Protein AF-A6VHN3-F1 (afdb_monomer_lite)

Secondary structure (DSSP, 8-state):
--HHHHHHHHHHHSSS---TTHHHHHHHHHHTT--HHHHHHHHHHHHHHHHTTGGGS-HHHHHHHHHHHS-HHHHHHHHHHHHHHHHHHHHHT-

pLDDT: mean 79.21, std 16.33, range [40.34, 97.06]

Sequence (94 aa):
MKKMDLLVHKMTKTGSVSLIYQNEFIEWLKSLKFSYLTIEYLVKNVRILARKRLLNLSKPEFENEMWSRYKRAMRATYSNAYRHYWKFRSELSV

Structure (mmCIF, N/CA/C/O backbone):
data_AF-A6VHN3-F1
#
_entry.id   AF-A6VHN3-F1
#
loop_
_atom_site.group_PDB
_atom_site.id
_atom_site.type_symbol
_atom_site.label_atom_id
_atom_site.label_alt_id
_atom_site.label_comp_id
_atom_site.label_asym_id
_atom_site.label_entity_id
_atom_site.label_seq_id
_atom_site.pdbx_PDB_ins_code
_atom_site.Cartn_x
_atom_site.Cartn_y
_atom_site.Cartn_z
_atom_site.occupancy
_atom_site.B_iso_or_equiv
_atom_site.auth_seq_id
_atom_site.auth_comp_id
_atom_site.auth_asym_id
_atom_site.auth_atom_id
_atom_site.pdbx_PDB_model_num
ATOM 1 N N . MET A 1 1 ? -6.387 -25.244 21.623 1.00 53.47 1 MET A N 1
ATOM 2 C CA . MET A 1 1 ? -6.102 -23.956 20.947 1.00 53.47 1 MET A CA 1
ATOM 3 C C . MET A 1 1 ? -6.850 -23.915 19.632 1.00 53.47 1 MET A C 1
ATOM 5 O O . MET A 1 1 ? -6.704 -24.846 18.846 1.00 53.47 1 MET A O 1
ATOM 9 N N . LYS A 1 2 ? -7.661 -22.878 19.394 1.00 61.72 2 LYS A N 1
ATOM 10 C CA . LYS A 1 2 ? -8.293 -22.670 18.084 1.00 61.72 2 LYS A CA 1
ATOM 11 C C . LYS A 1 2 ? -7.199 -22.315 17.065 1.00 61.72 2 LYS A C 1
ATOM 13 O O . LYS A 1 2 ? -6.150 -21.793 17.437 1.00 61.72 2 LYS A O 1
ATOM 18 N N . LYS A 1 3 ? -7.430 -22.572 15.772 1.00 49.56 3 LYS A N 1
ATOM 19 C CA . LYS A 1 3 ? -6.506 -22.207 14.670 1.00 49.56 3 LYS A CA 1
ATOM 20 C C . LYS A 1 3 ? -6.031 -20.743 14.760 1.00 49.56 3 LYS A C 1
ATOM 22 O O . LYS A 1 3 ? -4.872 -20.461 14.476 1.00 49.56 3 LYS A O 1
ATOM 27 N N . MET A 1 4 ? -6.917 -19.855 15.220 1.00 47.28 4 MET A N 1
ATOM 28 C CA . MET A 1 4 ? -6.661 -18.432 15.474 1.00 47.28 4 MET A CA 1
ATOM 29 C C . MET A 1 4 ? -5.573 -18.212 16.539 1.00 47.28 4 MET A C 1
ATOM 31 O O . MET A 1 4 ? -4.635 -17.453 16.319 1.00 47.28 4 MET A O 1
ATOM 35 N N . ASP A 1 5 ? -5.633 -18.948 17.650 1.00 48.19 5 ASP A N 1
ATOM 36 C CA . ASP A 1 5 ? -4.693 -18.816 18.770 1.00 48.19 5 ASP A CA 1
ATOM 37 C C . ASP A 1 5 ? -3.289 -19.294 18.385 1.00 48.19 5 ASP A C 1
ATOM 39 O O . ASP A 1 5 ? -2.288 -18.746 18.836 1.00 48.19 5 ASP A O 1
ATOM 43 N N . LEU A 1 6 ? -3.197 -20.302 17.510 1.00 54.06 6 LEU A N 1
ATOM 44 C CA . LEU A 1 6 ? -1.923 -20.818 16.999 1.00 54.06 6 LEU A CA 1
ATOM 45 C C . LEU A 1 6 ? -1.245 -19.821 16.043 1.00 54.06 6 LEU A C 1
ATOM 47 O O . LEU A 1 6 ? -0.017 -19.727 16.009 1.00 54.06 6 LEU A O 1
ATOM 51 N N . LEU A 1 7 ? -2.045 -19.059 15.292 1.00 53.69 7 LEU A N 1
ATOM 52 C CA . LEU A 1 7 ? -1.591 -18.006 14.383 1.00 53.69 7 LEU A CA 1
ATOM 53 C C . LEU A 1 7 ? -1.092 -16.786 15.177 1.00 53.69 7 LEU A C 1
ATOM 55 O O . LEU A 1 7 ? 0.010 -16.298 14.929 1.00 53.69 7 LEU A O 1
ATOM 59 N N . VAL A 1 8 ? -1.835 -16.394 16.216 1.00 52.84 8 VAL A N 1
ATOM 60 C CA . VAL A 1 8 ? -1.455 -15.347 17.183 1.00 52.84 8 VAL A CA 1
ATOM 61 C C . VAL A 1 8 ? -0.198 -15.738 17.977 1.00 52.84 8 VAL A C 1
ATOM 63 O O . VAL A 1 8 ? 0.696 -14.914 18.179 1.00 52.84 8 VAL A O 1
ATOM 66 N N . HIS A 1 9 ? -0.063 -17.009 18.368 1.00 50.06 9 HIS A N 1
ATOM 67 C CA . HIS A 1 9 ? 1.113 -17.513 19.088 1.00 50.06 9 HIS A CA 1
ATOM 68 C C . HIS A 1 9 ? 2.372 -17.593 18.204 1.00 50.06 9 HIS A C 1
ATOM 70 O O . HIS A 1 9 ? 3.479 -17.313 18.663 1.00 50.06 9 HIS A O 1
ATOM 76 N N . LYS A 1 10 ? 2.233 -17.927 16.912 1.00 46.72 10 LYS A N 1
ATOM 77 C CA . LYS A 1 10 ? 3.356 -17.873 15.958 1.00 46.72 10 LYS A CA 1
ATOM 78 C C . LYS A 1 10 ? 3.784 -16.432 15.659 1.00 46.72 10 LYS A C 1
ATOM 80 O O . LYS A 1 10 ? 4.980 -16.160 15.645 1.00 46.72 10 LYS A O 1
ATOM 85 N N . MET A 1 11 ? 2.839 -15.499 15.512 1.00 51.31 11 MET A N 1
ATOM 86 C CA . MET A 1 11 ? 3.131 -14.070 15.302 1.00 51.31 11 MET A CA 1
ATOM 87 C C . MET A 1 11 ? 3.856 -13.408 16.480 1.00 51.31 11 MET A C 1
ATOM 89 O O . MET A 1 11 ? 4.620 -12.469 16.277 1.00 51.31 11 MET A O 1
ATOM 93 N N . THR A 1 12 ? 3.635 -13.892 17.703 1.00 48.47 12 THR A N 1
ATOM 94 C CA . THR A 1 12 ? 4.251 -13.336 18.919 1.00 48.47 12 THR A CA 1
ATOM 95 C C . THR A 1 12 ? 5.643 -13.902 19.218 1.00 48.47 12 THR A C 1
ATOM 97 O O . THR A 1 12 ? 6.437 -13.211 19.850 1.00 48.47 12 THR A O 1
ATOM 100 N N . LYS A 1 13 ? 5.986 -15.111 18.740 1.00 40.69 13 LYS A N 1
ATOM 101 C CA . LYS A 1 13 ? 7.299 -15.748 18.991 1.00 40.69 13 LYS A CA 1
ATOM 102 C C . LYS A 1 13 ? 8.339 -15.584 17.884 1.00 40.69 13 LYS A C 1
ATOM 104 O O . LYS A 1 13 ? 9.529 -15.676 18.171 1.00 40.69 13 LYS A O 1
ATOM 109 N N . THR A 1 14 ? 7.942 -15.335 16.638 1.00 40.34 14 THR A N 1
ATOM 110 C CA . THR A 1 14 ? 8.894 -15.055 15.552 1.00 40.34 14 THR A CA 1
ATOM 111 C C . THR A 1 14 ? 8.822 -13.591 15.165 1.00 40.34 14 THR A C 1
ATOM 113 O O . THR A 1 14 ? 7.766 -13.106 14.766 1.00 40.34 14 THR A O 1
ATOM 116 N N . GLY A 1 15 ? 9.958 -12.894 15.226 1.00 48.91 15 GLY A N 1
ATOM 117 C CA . GLY A 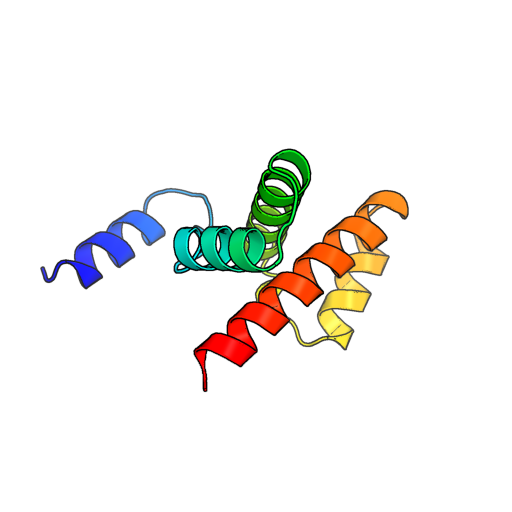1 15 ? 10.100 -11.584 14.607 1.00 48.91 15 GLY A CA 1
ATOM 118 C C . GLY A 1 15 ? 9.569 -11.557 13.168 1.00 48.91 15 GLY A C 1
ATOM 119 O O . GLY A 1 15 ? 9.493 -12.576 12.484 1.00 48.91 15 GLY A O 1
ATOM 120 N N . SER A 1 16 ? 9.273 -10.344 12.695 1.00 45.19 16 SER A N 1
ATOM 121 C CA . SER A 1 16 ? 8.498 -10.002 11.492 1.00 45.19 16 SER A CA 1
ATOM 122 C C . SER A 1 16 ? 7.016 -9.810 11.772 1.00 45.19 16 SER A C 1
ATOM 124 O O . SER A 1 16 ? 6.238 -10.754 11.686 1.00 45.19 16 SER A O 1
ATOM 126 N N . VAL A 1 17 ? 6.621 -8.547 11.959 1.00 46.53 17 VAL A N 1
ATOM 127 C CA . VAL A 1 17 ? 5.237 -8.109 11.755 1.00 46.53 17 VAL A CA 1
ATOM 128 C C . VAL A 1 17 ? 4.771 -8.658 10.406 1.00 46.53 17 VAL A C 1
ATOM 130 O O . VAL A 1 17 ? 5.242 -8.243 9.342 1.00 46.53 17 VAL A O 1
ATOM 133 N N . SER A 1 18 ? 3.951 -9.697 10.471 1.00 54.66 18 SER A N 1
ATOM 134 C CA . SER A 1 18 ? 3.340 -10.355 9.331 1.00 54.66 18 SER A CA 1
ATOM 135 C C . SER A 1 18 ? 1.980 -9.695 9.193 1.00 54.66 18 SER A C 1
ATOM 137 O O . SER A 1 18 ? 1.195 -9.669 10.137 1.00 54.66 18 SER A O 1
ATOM 139 N N . LEU A 1 19 ? 1.745 -9.054 8.050 1.00 67.00 19 LEU A N 1
ATOM 140 C CA . LEU A 1 19 ? 0.446 -8.461 7.768 1.00 67.00 19 LEU A CA 1
ATOM 141 C C . LEU A 1 1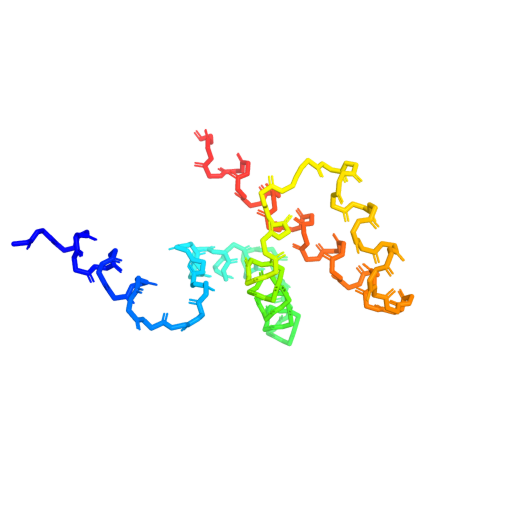9 ? -0.563 -9.607 7.757 1.00 67.00 19 LEU A C 1
ATOM 143 O O . LEU A 1 19 ? -0.441 -10.501 6.923 1.00 67.00 19 LEU A O 1
ATOM 147 N N . ILE A 1 20 ? -1.529 -9.579 8.678 1.00 68.69 20 ILE A N 1
ATOM 148 C CA . ILE A 1 20 ? -2.582 -10.604 8.797 1.00 68.69 20 ILE A CA 1
ATOM 149 C C . ILE A 1 20 ? -3.309 -10.808 7.452 1.00 68.69 20 ILE A C 1
ATOM 151 O O . ILE A 1 20 ? -3.757 -11.910 7.176 1.00 68.69 20 ILE A O 1
ATOM 155 N N . TYR A 1 21 ? -3.321 -9.779 6.594 1.00 76.88 21 TYR A N 1
ATOM 156 C CA . TYR A 1 21 ? -4.009 -9.742 5.299 1.00 76.88 21 TYR A CA 1
ATOM 157 C C . TYR A 1 21 ? -3.067 -9.723 4.083 1.00 76.88 21 TYR A C 1
ATOM 159 O O . TYR A 1 21 ? -3.348 -9.066 3.082 1.00 76.88 21 TYR A O 1
ATOM 167 N N . GLN A 1 22 ? -1.871 -10.316 4.180 1.00 84.62 22 GLN A N 1
ATOM 168 C CA . GLN A 1 22 ? -0.883 -10.211 3.098 1.00 84.62 22 GLN A CA 1
ATOM 169 C C . GLN A 1 22 ? -1.387 -10.817 1.778 1.00 84.62 22 GLN A C 1
ATOM 171 O O . GLN A 1 22 ? -1.149 -10.233 0.723 1.00 84.62 22 GLN A O 1
ATOM 176 N N . ASN A 1 23 ? -2.049 -11.974 1.826 1.00 88.69 23 ASN A N 1
ATOM 177 C CA . ASN A 1 23 ? -2.492 -12.673 0.619 1.00 88.69 23 ASN A CA 1
ATOM 178 C C . ASN A 1 23 ? -3.655 -11.932 -0.043 1.00 88.69 23 ASN A C 1
ATOM 180 O O . ASN A 1 23 ? -3.637 -11.708 -1.245 1.00 88.69 23 ASN A O 1
ATOM 184 N N . GLU A 1 24 ? -4.608 -11.465 0.752 1.00 89.38 24 GLU A N 1
ATOM 185 C CA . GLU A 1 24 ? -5.745 -10.659 0.319 1.00 89.38 24 GLU A CA 1
ATOM 186 C C . GLU A 1 24 ? -5.274 -9.334 -0.284 1.00 89.38 24 GLU A C 1
ATOM 188 O O . GLU A 1 24 ? -5.774 -8.910 -1.322 1.00 89.38 24 GLU A O 1
ATOM 193 N N . PHE A 1 25 ? -4.248 -8.714 0.307 1.00 89.94 25 PHE A N 1
ATOM 194 C CA . PHE A 1 25 ? -3.630 -7.518 -0.256 1.00 89.94 25 PHE A CA 1
ATOM 195 C C . PHE A 1 25 ? -2.931 -7.802 -1.594 1.00 89.94 25 PHE A C 1
ATOM 197 O O . PHE A 1 25 ? -3.016 -6.991 -2.512 1.00 89.94 25 PHE A O 1
ATOM 204 N N . ILE A 1 26 ? -2.265 -8.954 -1.737 1.00 92.75 26 ILE A N 1
ATOM 205 C CA . ILE A 1 26 ? -1.657 -9.379 -3.008 1.00 92.75 26 ILE A CA 1
ATOM 206 C C . ILE A 1 26 ? -2.730 -9.591 -4.080 1.00 92.75 26 ILE A C 1
ATOM 208 O O . ILE A 1 26 ? -2.582 -9.072 -5.184 1.00 92.75 26 ILE A O 1
ATOM 212 N N . GLU A 1 27 ? -3.807 -10.312 -3.768 1.00 93.00 27 GLU A N 1
ATOM 213 C CA . GLU A 1 27 ? -4.901 -10.552 -4.716 1.00 93.00 27 GLU A CA 1
ATOM 214 C C . GLU A 1 27 ? -5.626 -9.254 -5.095 1.00 93.00 27 GLU A C 1
ATOM 216 O O . GLU A 1 27 ? -5.940 -9.041 -6.265 1.00 93.00 27 GLU A O 1
ATOM 221 N N . TRP A 1 28 ? -5.793 -8.328 -4.149 1.00 94.69 28 TRP A N 1
ATOM 222 C CA . TRP A 1 28 ? -6.313 -6.991 -4.433 1.00 94.69 28 TRP A CA 1
ATOM 223 C C . TRP A 1 28 ? -5.403 -6.197 -5.380 1.00 94.69 28 TRP A C 1
ATOM 225 O O . TRP A 1 28 ? -5.866 -5.585 -6.338 1.00 94.69 28 TRP A O 1
ATOM 235 N N . LEU A 1 29 ? -4.082 -6.238 -5.190 1.00 94.56 29 LEU A N 1
ATOM 236 C CA . LEU A 1 29 ? -3.166 -5.587 -6.132 1.00 94.56 29 LEU A CA 1
ATOM 237 C C . LEU A 1 29 ? -3.201 -6.247 -7.524 1.00 94.56 29 LEU A C 1
ATOM 239 O O . LEU A 1 29 ? -3.084 -5.552 -8.536 1.00 94.56 29 LEU A O 1
ATOM 243 N N . LYS A 1 30 ? -3.393 -7.571 -7.600 1.00 95.38 30 LYS A N 1
ATOM 244 C CA . LYS A 1 30 ? -3.575 -8.278 -8.878 1.00 95.38 30 LYS A CA 1
ATOM 245 C C . LYS A 1 30 ? -4.870 -7.872 -9.579 1.00 95.38 30 LYS A C 1
ATOM 247 O O . LYS A 1 30 ? -4.845 -7.679 -10.793 1.00 95.38 30 LYS A O 1
ATOM 252 N N . SER A 1 31 ? -5.974 -7.699 -8.849 1.00 95.12 31 SER A N 1
ATOM 253 C CA . SER A 1 31 ? -7.252 -7.267 -9.438 1.00 95.12 31 SER A CA 1
ATOM 254 C C . SER A 1 31 ? -7.158 -5.864 -10.051 1.00 95.12 31 SER A C 1
ATOM 256 O O . SER A 1 31 ? -7.763 -5.592 -11.087 1.00 95.12 31 SER A O 1
ATOM 258 N N . LEU A 1 32 ? -6.295 -5.010 -9.490 1.00 94.75 32 LEU A N 1
ATOM 259 C CA . LEU A 1 32 ? -5.930 -3.700 -10.036 1.00 94.75 32 LEU A CA 1
ATOM 260 C C . LEU A 1 32 ? -4.916 -3.759 -11.195 1.00 94.75 32 LEU A C 1
ATOM 262 O O . LEU A 1 32 ? -4.475 -2.714 -11.672 1.00 94.75 32 LEU A O 1
ATOM 266 N N . LYS A 1 33 ? -4.552 -4.958 -11.668 1.00 96.62 33 LYS A N 1
ATOM 267 C CA . LYS A 1 33 ? -3.616 -5.202 -12.779 1.00 96.62 33 LYS A CA 1
ATOM 268 C C . LYS A 1 33 ? -2.201 -4.652 -12.546 1.00 96.62 33 LYS A C 1
ATOM 270 O O . LYS A 1 33 ? -1.508 -4.300 -13.501 1.00 96.62 33 LYS A O 1
ATOM 275 N N . PHE A 1 34 ? -1.737 -4.589 -11.295 1.00 94.38 34 PHE A N 1
ATOM 276 C CA . PHE A 1 34 ? -0.336 -4.260 -11.020 1.00 94.38 34 PHE A CA 1
ATOM 277 C C . PHE A 1 34 ? 0.613 -5.363 -11.507 1.00 94.38 34 PHE A C 1
ATOM 279 O O . PHE A 1 34 ? 0.304 -6.552 -11.436 1.00 94.38 34 PHE A O 1
ATOM 286 N N . SER A 1 35 ? 1.805 -4.968 -11.965 1.00 97.06 35 SER A N 1
ATOM 287 C CA . SER A 1 35 ? 2.850 -5.923 -12.353 1.00 97.06 35 SER A CA 1
ATOM 288 C C . SER A 1 35 ? 3.376 -6.703 -11.143 1.00 97.06 35 SER A C 1
ATOM 290 O O . SER A 1 35 ? 3.383 -6.188 -10.023 1.00 97.06 35 SER A O 1
ATOM 292 N N . TYR A 1 36 ? 3.899 -7.911 -11.373 1.00 94.88 36 TYR A N 1
ATOM 293 C CA . TYR A 1 36 ? 4.505 -8.733 -10.318 1.00 94.88 36 TYR A CA 1
ATOM 294 C C . TYR A 1 36 ? 5.590 -7.980 -9.530 1.00 94.88 36 TYR A C 1
ATOM 296 O O . TYR A 1 36 ? 5.554 -7.946 -8.301 1.00 94.88 36 TYR A O 1
ATOM 304 N N . LEU A 1 37 ? 6.498 -7.294 -10.236 1.00 94.88 37 LEU A N 1
ATOM 305 C CA . LEU A 1 37 ? 7.566 -6.498 -9.621 1.00 94.88 37 LEU A CA 1
ATOM 306 C C . LEU A 1 37 ? 7.002 -5.378 -8.736 1.00 94.88 37 LEU A C 1
ATOM 308 O O . LEU A 1 37 ? 7.509 -5.126 -7.642 1.00 94.88 37 LEU A O 1
ATOM 312 N N . THR A 1 38 ? 5.928 -4.719 -9.181 1.00 93.81 38 THR A N 1
ATOM 313 C CA . THR A 1 38 ? 5.247 -3.686 -8.390 1.00 93.81 38 THR A CA 1
ATOM 314 C C . THR A 1 38 ? 4.593 -4.278 -7.144 1.00 93.81 38 THR A C 1
ATOM 316 O O . THR A 1 38 ? 4.693 -3.687 -6.070 1.00 93.81 38 THR A O 1
ATOM 319 N N . ILE A 1 39 ? 3.957 -5.446 -7.262 1.00 93.31 39 ILE A N 1
ATOM 320 C CA . ILE A 1 39 ? 3.314 -6.139 -6.140 1.00 93.31 39 ILE A CA 1
ATOM 321 C C . ILE A 1 39 ? 4.351 -6.523 -5.085 1.00 93.31 39 ILE A C 1
ATOM 323 O O . ILE A 1 39 ? 4.196 -6.150 -3.921 1.00 93.31 39 ILE A O 1
ATOM 327 N N . GLU A 1 40 ? 5.430 -7.207 -5.475 1.00 92.19 40 GLU A N 1
ATOM 328 C CA . GLU A 1 40 ? 6.505 -7.581 -4.548 1.00 92.19 40 GLU A CA 1
ATOM 329 C C . GLU A 1 40 ? 7.079 -6.361 -3.832 1.00 92.19 40 GLU A C 1
ATOM 331 O O . GLU A 1 40 ? 7.273 -6.364 -2.610 1.00 92.19 40 GLU A O 1
ATOM 336 N N . TYR A 1 41 ? 7.312 -5.291 -4.589 1.00 92.00 41 TYR A N 1
ATOM 337 C CA . TYR A 1 41 ? 7.809 -4.040 -4.053 1.00 92.00 41 TYR A CA 1
ATOM 338 C C . TYR A 1 41 ? 6.849 -3.427 -3.026 1.00 92.00 41 TYR A C 1
ATOM 340 O O . TYR A 1 41 ? 7.276 -3.079 -1.922 1.00 92.00 41 TYR A O 1
ATOM 348 N N . LEU A 1 42 ? 5.556 -3.312 -3.339 1.00 92.38 42 LEU A N 1
ATOM 349 C CA . LEU A 1 42 ? 4.563 -2.758 -2.416 1.00 92.38 42 LEU A CA 1
ATOM 350 C C . LEU A 1 42 ? 4.454 -3.616 -1.151 1.00 92.38 42 LEU A C 1
ATOM 352 O O . LEU A 1 42 ? 4.577 -3.085 -0.048 1.00 92.38 42 LEU A O 1
ATOM 356 N N . VAL A 1 43 ? 4.331 -4.938 -1.287 1.00 90.31 43 VAL A N 1
ATOM 357 C CA . VAL A 1 43 ? 4.236 -5.872 -0.152 1.00 90.31 43 VAL A CA 1
ATOM 358 C C . VAL A 1 43 ? 5.461 -5.771 0.756 1.00 90.31 43 VAL A C 1
ATOM 360 O O . VAL A 1 43 ? 5.326 -5.662 1.980 1.00 90.31 43 VAL A O 1
ATOM 363 N N . LYS A 1 44 ? 6.670 -5.752 0.181 1.00 90.25 44 LYS A N 1
ATOM 364 C CA . LYS A 1 44 ? 7.916 -5.602 0.943 1.00 90.25 44 LYS A CA 1
ATOM 365 C C . LYS A 1 44 ? 7.928 -4.299 1.741 1.00 90.25 44 LYS A C 1
ATOM 367 O O . LYS A 1 44 ? 8.262 -4.317 2.927 1.00 90.25 44 LYS A O 1
ATOM 372 N N . ASN A 1 45 ? 7.538 -3.186 1.123 1.00 88.62 45 ASN A N 1
ATOM 373 C CA . ASN A 1 45 ? 7.527 -1.883 1.782 1.00 88.62 45 ASN A CA 1
ATOM 374 C C . ASN A 1 45 ? 6.464 -1.798 2.882 1.00 88.62 45 ASN A C 1
ATOM 376 O O . ASN A 1 45 ? 6.783 -1.348 3.979 1.00 88.62 45 ASN A O 1
ATOM 380 N N . VAL A 1 46 ? 5.248 -2.312 2.663 1.00 89.06 46 VAL A N 1
ATOM 381 C CA . VAL A 1 46 ? 4.216 -2.344 3.716 1.00 89.06 46 VAL A CA 1
ATOM 382 C C . VAL A 1 46 ? 4.674 -3.191 4.906 1.00 89.06 46 VAL A C 1
ATOM 384 O O . VAL A 1 46 ? 4.492 -2.780 6.050 1.00 89.06 46 VAL A O 1
ATOM 387 N N . ARG A 1 47 ? 5.362 -4.322 4.688 1.00 86.06 47 ARG A N 1
ATOM 388 C CA . ARG A 1 47 ? 5.959 -5.101 5.793 1.00 86.06 47 ARG A CA 1
ATOM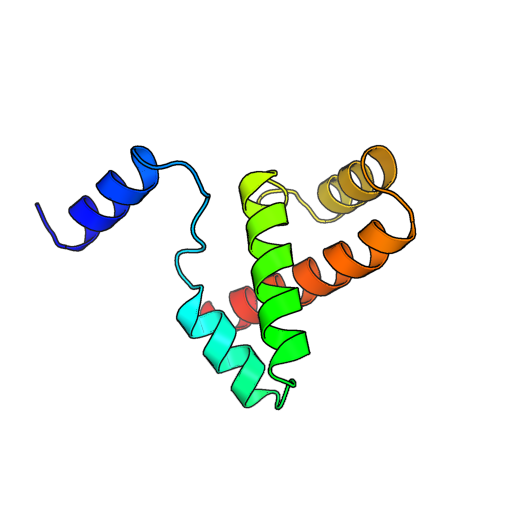 389 C C . ARG A 1 47 ? 7.010 -4.309 6.565 1.00 86.06 47 ARG A C 1
ATOM 391 O O . ARG A 1 47 ? 7.079 -4.418 7.789 1.00 86.06 47 ARG A O 1
ATOM 398 N N . ILE A 1 48 ? 7.835 -3.523 5.874 1.00 85.12 48 ILE A N 1
ATOM 399 C CA . ILE A 1 48 ? 8.815 -2.649 6.529 1.00 85.12 48 ILE A CA 1
ATOM 400 C C . ILE A 1 48 ? 8.097 -1.579 7.360 1.00 85.12 48 ILE A C 1
ATOM 402 O O . ILE A 1 48 ? 8.446 -1.406 8.526 1.00 85.12 48 ILE A O 1
ATOM 406 N N . LEU A 1 49 ? 7.067 -0.928 6.810 1.00 84.69 49 LEU A N 1
ATOM 407 C CA . LEU A 1 49 ? 6.237 0.047 7.527 1.00 84.69 49 LEU A CA 1
ATOM 408 C C . LEU A 1 49 ? 5.596 -0.565 8.777 1.00 84.69 49 LEU A C 1
ATOM 410 O O . LEU A 1 49 ? 5.672 0.018 9.857 1.00 84.69 49 LEU A O 1
ATOM 414 N N . ALA A 1 50 ? 5.029 -1.766 8.650 1.00 82.00 50 ALA A N 1
ATOM 415 C CA . ALA A 1 50 ? 4.394 -2.494 9.741 1.00 82.00 50 ALA A CA 1
ATOM 416 C C . ALA A 1 50 ? 5.397 -2.834 10.856 1.00 82.00 50 ALA A C 1
ATOM 418 O O . ALA A 1 50 ? 5.145 -2.554 12.026 1.00 82.00 50 ALA A O 1
ATOM 419 N N . ARG A 1 51 ? 6.585 -3.350 10.499 1.00 80.00 51 ARG A N 1
ATOM 420 C CA . ARG A 1 51 ? 7.696 -3.584 11.446 1.00 80.00 51 ARG A CA 1
ATOM 421 C C . ARG A 1 51 ? 8.166 -2.302 12.125 1.00 80.00 51 ARG A C 1
ATOM 423 O O . ARG A 1 51 ? 8.587 -2.333 13.274 1.00 80.00 51 ARG A O 1
ATOM 430 N N . LYS A 1 52 ? 8.097 -1.180 11.414 1.00 78.25 52 LYS A N 1
ATOM 431 C CA . LYS A 1 52 ? 8.428 0.153 11.917 1.00 78.25 52 LYS A CA 1
ATOM 432 C C . LYS A 1 52 ? 7.242 0.835 12.604 1.00 78.25 52 LYS A C 1
ATOM 434 O O . LYS A 1 52 ? 7.322 2.040 12.796 1.00 78.25 52 LYS A O 1
ATOM 439 N N . ARG A 1 53 ? 6.173 0.098 12.964 1.00 78.31 53 ARG A N 1
ATOM 440 C CA . ARG A 1 53 ? 4.918 0.561 13.604 1.00 78.31 53 ARG A CA 1
ATOM 441 C C . ARG A 1 53 ? 4.156 1.673 12.862 1.00 78.31 53 ARG A C 1
ATOM 443 O O . ARG A 1 53 ? 3.165 2.178 13.375 1.00 78.31 53 ARG A O 1
ATOM 450 N N . LEU A 1 54 ? 4.566 2.021 11.641 1.00 82.19 54 LEU A N 1
ATOM 451 C CA . LEU A 1 54 ? 4.064 3.189 10.906 1.00 82.19 54 LEU A CA 1
ATOM 452 C C . LEU A 1 54 ? 2.614 3.042 10.440 1.00 82.19 54 LEU A C 1
ATOM 454 O O . LEU A 1 54 ? 1.965 4.038 10.153 1.00 82.19 54 LEU A O 1
ATOM 458 N N . LEU A 1 55 ? 2.096 1.814 10.385 1.00 80.69 55 LEU A N 1
ATOM 459 C CA . LEU A 1 55 ? 0.701 1.555 10.029 1.00 80.69 55 LEU A CA 1
ATOM 460 C C . LEU A 1 55 ? -0.298 1.928 11.129 1.00 80.69 55 LEU A C 1
ATOM 462 O O . LEU A 1 55 ? -1.477 1.996 10.827 1.00 80.69 55 LEU A O 1
ATOM 466 N N . ASN A 1 56 ? 0.141 2.163 12.367 1.00 79.69 56 ASN A N 1
ATOM 467 C CA . ASN A 1 56 ? -0.750 2.580 13.458 1.00 79.69 56 ASN A CA 1
ATOM 468 C C . ASN A 1 56 ? -0.743 4.097 13.683 1.00 79.69 56 ASN A C 1
ATOM 470 O O . ASN A 1 56 ? -1.470 4.588 14.538 1.00 79.69 56 ASN A O 1
ATOM 474 N N . LEU A 1 57 ? 0.109 4.823 12.960 1.00 81.75 57 LEU A N 1
ATOM 475 C CA . LEU A 1 57 ? 0.217 6.268 13.080 1.00 81.75 57 LEU A CA 1
ATOM 476 C C . LEU A 1 57 ? -0.956 6.944 12.372 1.00 81.75 57 LEU A C 1
ATOM 478 O O . LEU A 1 57 ? -1.399 6.495 11.311 1.00 81.75 57 LEU A O 1
ATOM 482 N N . SER A 1 58 ? -1.415 8.067 12.919 1.00 84.25 58 SER A N 1
ATOM 483 C CA . SER A 1 58 ? -2.244 8.997 12.159 1.00 84.25 58 SER A CA 1
ATOM 484 C C . SER A 1 58 ? -1.472 9.508 10.936 1.00 84.25 58 SER A C 1
ATOM 486 O O . SER A 1 58 ? -0.240 9.464 10.877 1.00 84.25 58 SER A O 1
ATOM 488 N N . LYS A 1 59 ? -2.185 10.021 9.929 1.00 81.00 59 LYS A N 1
ATOM 489 C CA . LYS A 1 59 ? -1.547 10.550 8.714 1.00 81.00 59 LYS A CA 1
ATOM 49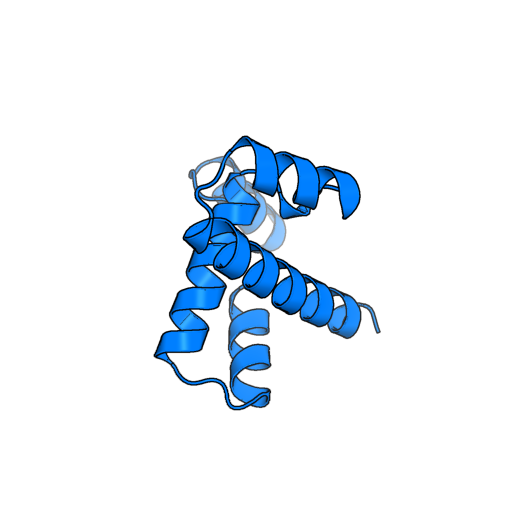0 C C . LYS A 1 59 ? -0.472 11.622 9.015 1.00 81.00 59 LYS A C 1
ATOM 492 O O . LYS A 1 59 ? 0.613 1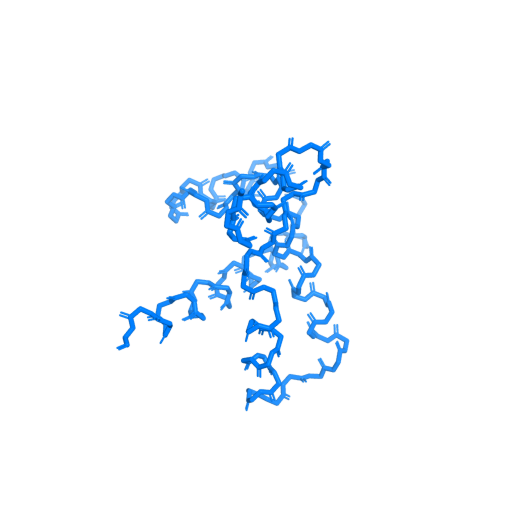1.494 8.447 1.00 81.00 59 LYS A O 1
ATOM 497 N N . PRO A 1 60 ? -0.696 12.614 9.907 1.00 86.81 60 PRO A N 1
ATOM 498 C CA . PRO A 1 60 ? 0.340 13.588 10.260 1.00 86.81 60 PRO A CA 1
ATOM 499 C C . PRO A 1 60 ? 1.566 12.957 10.933 1.00 86.81 60 PRO A C 1
ATOM 501 O O . PRO A 1 60 ? 2.700 13.301 10.605 1.00 86.81 60 PRO A O 1
ATOM 504 N N . GLU A 1 61 ? 1.358 12.001 11.842 1.00 88.56 61 GLU A N 1
ATOM 505 C CA . GLU A 1 61 ? 2.448 11.295 12.525 1.00 88.56 61 GLU A CA 1
ATOM 506 C C . GLU A 1 61 ? 3.264 10.435 11.555 1.00 88.56 61 GLU A C 1
ATOM 508 O O . GLU A 1 61 ? 4.494 10.436 11.611 1.00 88.56 61 GLU A O 1
ATOM 513 N N . PHE A 1 62 ? 2.590 9.738 10.635 1.00 88.56 62 PHE A N 1
ATOM 514 C CA . PHE A 1 62 ? 3.232 8.989 9.561 1.00 88.56 62 PHE A CA 1
ATOM 515 C C . PHE A 1 62 ? 4.116 9.905 8.717 1.00 88.56 62 PHE A C 1
ATOM 517 O O . PHE A 1 62 ? 5.290 9.604 8.512 1.00 88.56 62 PHE A O 1
ATOM 524 N N . GLU A 1 63 ? 3.571 11.027 8.240 1.00 85.81 63 GLU A N 1
ATOM 525 C CA . GLU A 1 63 ? 4.324 11.973 7.421 1.00 85.81 63 GLU A CA 1
ATOM 526 C C . GLU A 1 63 ? 5.537 12.502 8.191 1.00 85.81 63 GLU A C 1
ATOM 528 O O . GLU A 1 63 ? 6.651 12.437 7.673 1.00 85.81 63 GLU A O 1
ATOM 533 N N . ASN A 1 64 ? 5.371 12.925 9.446 1.00 88.94 64 ASN A N 1
ATOM 534 C CA . ASN A 1 64 ? 6.473 13.428 10.266 1.00 88.94 64 ASN A CA 1
ATOM 535 C C . ASN A 1 64 ? 7.595 12.389 10.468 1.00 88.94 64 ASN A C 1
ATOM 537 O O . ASN A 1 64 ? 8.779 12.685 10.284 1.00 88.94 64 ASN A O 1
ATOM 541 N N . GLU A 1 65 ? 7.235 11.145 10.784 1.00 86.88 65 GLU A N 1
ATOM 542 C CA . GLU A 1 65 ? 8.183 10.041 10.964 1.00 86.88 65 GLU A CA 1
ATOM 543 C C . GLU A 1 65 ? 8.881 9.682 9.634 1.00 86.88 65 GLU A C 1
ATOM 545 O O . GLU A 1 65 ? 10.085 9.402 9.604 1.00 86.88 65 GLU A O 1
ATOM 550 N N . MET A 1 66 ? 8.166 9.780 8.506 1.00 87.19 66 MET A N 1
ATOM 551 C CA . MET A 1 66 ? 8.727 9.622 7.163 1.00 87.19 66 MET A CA 1
ATOM 552 C C . MET A 1 66 ? 9.719 10.734 6.797 1.00 87.19 66 MET A C 1
ATOM 554 O O . MET A 1 66 ? 10.800 10.452 6.265 1.00 87.19 66 MET A O 1
ATOM 558 N N . TRP A 1 67 ? 9.377 11.991 7.089 1.00 84.19 67 TRP A N 1
ATOM 559 C CA . TRP A 1 67 ? 10.228 13.156 6.843 1.00 84.19 67 TRP A CA 1
ATOM 560 C C . TRP A 1 67 ? 11.479 13.136 7.724 1.00 84.19 67 TRP A C 1
ATOM 562 O O . TRP A 1 67 ? 12.574 13.392 7.226 1.00 84.19 67 TRP A O 1
ATOM 572 N N . SER A 1 68 ? 11.352 12.736 8.986 1.00 84.25 68 SER A N 1
ATOM 573 C CA . SER A 1 68 ? 12.459 12.751 9.945 1.00 84.25 68 SER A CA 1
ATOM 574 C C . SER A 1 68 ? 13.459 11.612 9.734 1.00 84.25 68 SER A C 1
ATOM 576 O O . SER A 1 68 ? 14.661 11.808 9.893 1.00 84.25 68 SER A O 1
ATOM 578 N N . ARG A 1 69 ? 12.992 10.409 9.367 1.00 79.50 69 ARG A N 1
ATOM 579 C CA . ARG A 1 69 ? 13.833 9.197 9.432 1.00 79.50 69 ARG A CA 1
ATOM 580 C C . ARG A 1 69 ? 14.305 8.637 8.096 1.00 79.50 69 ARG A C 1
ATOM 582 O O . ARG A 1 69 ? 15.216 7.811 8.087 1.00 79.50 69 ARG A O 1
ATOM 589 N N . TYR A 1 70 ? 13.709 9.038 6.974 1.00 82.50 70 TYR A N 1
ATOM 590 C CA . TYR A 1 70 ? 13.979 8.406 5.678 1.00 82.50 70 TYR A CA 1
ATOM 591 C C . TYR A 1 70 ? 14.530 9.378 4.640 1.00 82.50 70 TYR A C 1
ATOM 593 O O . TYR A 1 70 ? 14.159 10.551 4.591 1.00 82.50 70 TYR A O 1
ATOM 601 N N . LYS A 1 71 ? 15.389 8.862 3.750 1.00 85.12 71 LYS A N 1
ATOM 602 C CA . LYS A 1 71 ? 15.900 9.593 2.581 1.00 85.12 71 LYS A CA 1
ATOM 603 C C . LYS A 1 71 ? 14.764 9.933 1.612 1.00 85.12 71 LYS A C 1
ATOM 605 O O . LYS A 1 71 ? 13.810 9.169 1.483 1.00 85.12 71 LYS A O 1
ATOM 610 N N . ARG A 1 72 ? 14.909 11.024 0.850 1.00 81.12 72 ARG A N 1
ATOM 611 C CA . ARG A 1 72 ? 13.885 11.551 -0.079 1.00 81.12 72 ARG A CA 1
ATOM 612 C C . ARG A 1 72 ? 13.267 10.487 -1.004 1.00 81.12 72 ARG A C 1
ATOM 614 O O . ARG A 1 72 ? 12.047 10.410 -1.093 1.00 81.12 72 ARG A O 1
ATOM 621 N N . ALA A 1 73 ? 14.085 9.628 -1.620 1.00 75.50 73 ALA A N 1
ATOM 622 C CA . ALA A 1 73 ? 13.612 8.552 -2.503 1.00 75.50 73 ALA A CA 1
ATOM 623 C C . ALA A 1 73 ? 12.786 7.473 -1.767 1.00 75.50 73 ALA A C 1
ATOM 625 O O . ALA A 1 73 ? 11.799 6.953 -2.292 1.00 75.50 73 ALA A O 1
ATOM 626 N N . MET A 1 74 ? 13.143 7.172 -0.515 1.00 83.19 74 MET A N 1
ATOM 627 C CA . MET A 1 74 ? 12.406 6.219 0.321 1.00 83.19 74 MET A CA 1
ATOM 628 C C . MET A 1 74 ? 11.070 6.801 0.792 1.00 83.19 74 MET A C 1
ATOM 630 O O . MET A 1 74 ? 10.101 6.058 0.919 1.00 83.19 74 MET A O 1
ATOM 634 N N . ARG A 1 75 ? 10.985 8.127 0.985 1.00 88.44 75 ARG A N 1
ATOM 635 C CA . ARG A 1 75 ? 9.740 8.802 1.385 1.00 88.44 75 ARG A CA 1
ATOM 636 C C . ARG A 1 75 ? 8.619 8.573 0.380 1.00 88.44 75 ARG A C 1
ATOM 638 O O . ARG A 1 75 ? 7.557 8.101 0.764 1.00 88.44 75 ARG A O 1
ATOM 645 N N . ALA A 1 76 ? 8.874 8.834 -0.903 1.00 88.00 76 ALA A N 1
ATOM 646 C CA . ALA A 1 76 ? 7.875 8.642 -1.956 1.00 88.00 76 ALA A CA 1
ATOM 647 C C . ALA A 1 76 ? 7.398 7.181 -2.031 1.00 88.00 76 ALA A C 1
ATOM 649 O O . ALA A 1 76 ? 6.198 6.915 -2.055 1.00 88.00 76 ALA A O 1
ATOM 650 N N . THR A 1 77 ? 8.349 6.244 -1.977 1.00 88.94 77 THR A N 1
ATOM 651 C CA . THR A 1 77 ? 8.095 4.797 -1.975 1.00 88.94 77 THR A CA 1
ATOM 652 C C . THR A 1 77 ? 7.152 4.379 -0.846 1.00 88.94 77 THR A C 1
ATOM 654 O O . THR A 1 77 ? 6.135 3.722 -1.069 1.00 88.94 77 THR A O 1
ATOM 657 N N . TYR A 1 78 ? 7.494 4.758 0.384 1.00 89.69 78 TYR A N 1
ATOM 658 C CA . TYR A 1 78 ? 6.777 4.345 1.586 1.00 89.69 78 TYR A CA 1
ATOM 659 C C . TYR A 1 78 ? 5.414 5.028 1.675 1.00 89.69 78 TYR A C 1
ATOM 661 O O . TYR A 1 78 ? 4.435 4.368 2.005 1.00 89.69 78 TYR A O 1
ATOM 669 N N . SER A 1 79 ? 5.319 6.307 1.303 1.00 89.31 79 SER A N 1
ATOM 670 C CA . SER A 1 79 ? 4.038 7.013 1.203 1.00 89.31 79 SER A CA 1
ATOM 671 C C . SER A 1 79 ? 3.108 6.368 0.179 1.00 89.31 79 SER A C 1
ATOM 673 O O . SER A 1 79 ? 1.913 6.236 0.439 1.00 89.31 79 SER A O 1
ATOM 675 N N . ASN A 1 80 ? 3.636 5.924 -0.965 1.00 91.19 80 ASN A N 1
ATOM 676 C CA . ASN A 1 80 ? 2.835 5.213 -1.958 1.00 91.19 80 ASN A CA 1
ATOM 677 C C . ASN A 1 80 ? 2.318 3.873 -1.408 1.00 91.19 80 ASN A C 1
ATOM 679 O O . ASN A 1 80 ? 1.120 3.598 -1.451 1.00 91.19 80 ASN A O 1
ATOM 683 N N . ALA A 1 81 ? 3.206 3.072 -0.812 1.00 89.44 81 ALA A N 1
ATOM 684 C CA . ALA A 1 81 ? 2.844 1.799 -0.189 1.00 89.44 81 ALA A CA 1
ATOM 685 C C . ALA A 1 81 ? 1.796 1.967 0.928 1.00 89.44 81 ALA A C 1
ATOM 687 O O . ALA A 1 81 ? 0.831 1.206 0.992 1.00 89.44 81 ALA A O 1
ATOM 688 N N . TYR A 1 82 ? 1.951 2.997 1.765 1.00 89.12 82 TYR A N 1
ATOM 689 C CA . TYR A 1 82 ? 1.013 3.347 2.830 1.00 89.12 82 TYR A CA 1
ATOM 690 C C . TYR A 1 82 ? -0.392 3.643 2.291 1.00 89.12 82 TYR A C 1
ATOM 692 O O . TYR A 1 82 ? -1.370 3.094 2.796 1.00 89.12 82 TYR A O 1
ATOM 700 N N . ARG A 1 83 ? -0.501 4.457 1.230 1.00 90.31 83 ARG A N 1
ATOM 701 C CA . ARG A 1 83 ? -1.791 4.784 0.596 1.00 90.31 83 ARG A CA 1
ATOM 702 C C . ARG A 1 83 ? -2.489 3.547 0.039 1.00 90.31 83 ARG A C 1
ATOM 704 O O . ARG A 1 83 ? -3.674 3.366 0.298 1.00 90.31 83 ARG A O 1
ATOM 711 N N . HIS A 1 84 ? -1.768 2.696 -0.694 1.00 91.69 84 HIS A N 1
ATOM 712 C CA . HIS A 1 84 ? -2.342 1.467 -1.251 1.00 91.69 84 HIS A CA 1
ATOM 713 C C . HIS A 1 84 ? -2.855 0.530 -0.158 1.00 91.69 84 HIS A C 1
ATOM 715 O O . HIS A 1 84 ? -3.973 0.034 -0.259 1.00 91.69 84 HIS A O 1
ATOM 721 N N . TYR A 1 85 ? -2.071 0.327 0.903 1.00 89.25 85 TYR A N 1
ATOM 722 C CA . TYR A 1 85 ? -2.482 -0.527 2.013 1.00 89.25 85 TYR A CA 1
ATOM 723 C C . TYR A 1 85 ? -3.732 -0.002 2.727 1.00 89.25 85 TYR A C 1
ATOM 725 O O . TYR A 1 85 ? -4.649 -0.770 3.009 1.00 89.25 85 TYR A O 1
ATOM 733 N N . TRP A 1 86 ? -3.797 1.300 3.007 1.00 86.06 86 TRP A N 1
ATOM 734 C CA . TRP A 1 86 ? -4.958 1.872 3.685 1.00 86.06 86 TRP A CA 1
ATOM 735 C C . TRP A 1 86 ? -6.209 1.909 2.815 1.00 86.06 86 TRP A C 1
ATOM 737 O O . TRP A 1 86 ? -7.292 1.666 3.336 1.00 86.06 86 TRP A O 1
ATOM 747 N N . LYS A 1 87 ? -6.064 2.126 1.502 1.00 91.25 87 LYS A N 1
ATOM 748 C CA . LYS A 1 87 ? -7.173 1.986 0.552 1.00 91.25 87 LYS A CA 1
ATOM 749 C C . LYS A 1 87 ? -7.737 0.560 0.571 1.00 91.25 87 LYS A C 1
ATOM 751 O O . LYS A 1 87 ? -8.934 0.375 0.757 1.00 91.25 87 LYS A O 1
ATOM 756 N N . PHE A 1 88 ? -6.866 -0.443 0.486 1.00 91.06 88 PHE A N 1
ATOM 757 C CA . PHE A 1 88 ? -7.258 -1.844 0.639 1.00 91.06 88 PHE A CA 1
ATOM 758 C C . PHE A 1 88 ? -7.990 -2.101 1.967 1.00 91.06 88 PHE A C 1
ATOM 760 O O . PHE A 1 88 ? -9.057 -2.705 1.990 1.00 91.06 88 PHE A O 1
ATOM 767 N N . ARG A 1 89 ? -7.456 -1.594 3.085 1.00 85.19 89 ARG A N 1
ATOM 768 C CA . ARG A 1 89 ? -8.085 -1.740 4.407 1.00 85.19 89 ARG A CA 1
ATOM 769 C C . ARG A 1 89 ? -9.460 -1.083 4.491 1.00 85.19 89 ARG A C 1
ATOM 771 O O . ARG A 1 89 ? -10.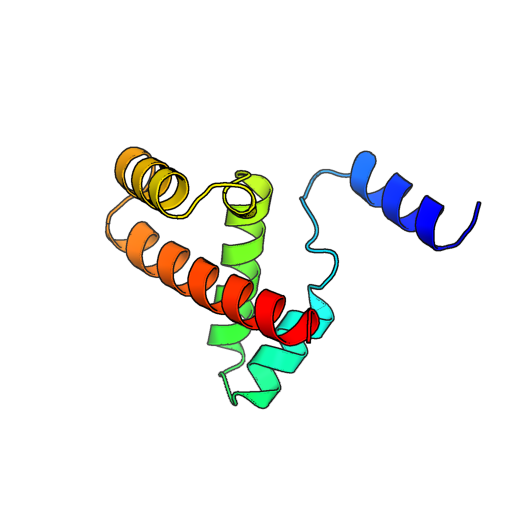316 -1.636 5.169 1.00 85.19 89 ARG A O 1
ATOM 778 N N . SER A 1 90 ? -9.669 0.069 3.853 1.00 86.00 90 SER A N 1
ATOM 779 C CA . SER A 1 90 ? -10.990 0.706 3.824 1.00 86.00 90 SER A CA 1
ATOM 780 C C . SER A 1 90 ? -12.003 -0.089 3.007 1.00 86.00 90 SER A C 1
ATOM 782 O O . SER A 1 90 ? -13.161 -0.131 3.392 1.00 86.00 90 SER A O 1
ATOM 784 N N . GLU A 1 91 ? -11.568 -0.750 1.932 1.00 85.81 91 GLU A N 1
ATOM 785 C CA . GLU A 1 91 ? -12.439 -1.571 1.080 1.00 85.81 91 GLU A CA 1
ATOM 786 C C . GLU A 1 91 ? -12.819 -2.912 1.730 1.00 85.81 91 GLU A C 1
ATOM 788 O O . GLU A 1 91 ? -13.859 -3.460 1.398 1.00 85.81 91 GLU A O 1
ATOM 793 N N . LEU A 1 92 ? -12.018 -3.424 2.675 1.00 78.94 92 LEU A N 1
ATOM 794 C CA . LEU A 1 92 ? -12.346 -4.624 3.463 1.00 78.94 92 LEU A CA 1
ATOM 795 C C . LEU A 1 92 ? -13.372 -4.392 4.582 1.00 78.94 92 LEU A C 1
ATOM 797 O O . LEU A 1 92 ? -13.953 -5.352 5.080 1.00 78.94 92 LEU A O 1
ATOM 801 N N . SER A 1 93 ? -13.499 -3.153 5.063 1.00 59.91 93 SER A N 1
ATOM 802 C CA . SER A 1 93 ? -14.406 -2.797 6.166 1.00 59.91 93 SER A CA 1
ATOM 803 C C . SER A 1 93 ? -15.822 -2.446 5.690 1.00 59.91 93 SER A C 1
ATOM 805 O O . SER A 1 93 ? -16.656 -2.083 6.521 1.00 59.91 93 SER A O 1
ATOM 807 N N . VAL A 1 94 ? -16.058 -2.500 4.376 1.00 44.84 94 VAL A N 1
ATOM 808 C CA . VAL A 1 94 ? -17.361 -2.368 3.706 1.00 44.84 94 VAL A CA 1
ATOM 809 C C . VAL A 1 94 ? -17.877 -3.766 3.399 1.00 44.84 94 VAL A C 1
ATOM 811 O O . VAL A 1 94 ? -19.082 -3.996 3.629 1.00 44.84 94 VAL A O 1
#

Organism: Methanococcus maripaludis (strain C7 / ATCC BAA-1331) (NCBI:txid426368)

Foldseek 3Di:
DPPVVVVVVVCVPDDFPDPPCLVVLLVVVVVVVDDPVVSVLLSVLVSVCVSVVLLVDDPVRNLVCLVPPDDPVVSVSNVVSSVSVVVSVVVVVD

Radius of gyration: 14.31 Å; chains: 1; bounding box: 33×38×34 Å